Protein AF-G5Q9N9-F1 (afdb_monomer_lite)

Secondary structure (DSSP, 8-state):
---HHHHTPPPHHHHHTS-HHHHHHHHTTTTPPPPTTTTTSS------TTTS-HHHHHHHHHHHHHHHHHHHHHHHHHHHHHTT-

pLDDT: mean 87.31, std 10.22, range [51.28, 97.44]

Sequence (85 aa):
MENPAFENGFTQSEMAEWEPEMREKYFAGAFDVRCDVCAGDGKLSVPNVAAMSFSERRVLAARRRDERLQAADERLSRQERAMGY

Radius of gyration: 20.29 Å; chains: 1; bounding box: 43×34×47 Å

Foldseek 3Di:
DPFVCVVPDDDPVRLVPDDPVVNVCVVVCVPPDQDPQCRVPPDHDDDPPVPDDPVVVVVVVVVVVVVVVVVVVVVVVVVVVVVVD

Structure (mmCIF, N/CA/C/O backbone):
data_AF-G5Q9N9-F1
#
_entry.id   AF-G5Q9N9-F1
#
loop_
_atom_site.group_PDB
_atom_site.id
_atom_site.type_symbol
_atom_site.label_atom_id
_atom_site.label_alt_id
_atom_site.label_comp_id
_atom_site.label_asym_id
_atom_site.label_entity_id
_atom_site.label_seq_id
_atom_site.pdbx_PDB_ins_code
_atom_site.Cartn_x
_atom_site.Cartn_y
_atom_site.Cartn_z
_atom_site.occupancy
_atom_site.B_iso_or_equiv
_atom_site.auth_seq_id
_atom_site.auth_comp_id
_atom_site.auth_asym_id
_atom_site.auth_atom_id
_atom_site.pdbx_PDB_model_num
ATOM 1 N N . MET A 1 1 ? 7.579 -0.833 4.197 1.00 51.28 1 MET A N 1
ATOM 2 C CA . MET A 1 1 ? 8.114 -1.484 2.993 1.00 51.28 1 MET A CA 1
ATOM 3 C C . MET A 1 1 ? 8.003 -0.431 1.918 1.00 51.28 1 MET A C 1
ATOM 5 O O . MET A 1 1 ? 6.899 0.079 1.742 1.00 51.28 1 MET A O 1
ATOM 9 N N . GLU A 1 2 ? 9.123 0.032 1.368 1.00 55.16 2 GLU A N 1
ATOM 10 C CA . GLU A 1 2 ? 9.065 0.917 0.203 1.00 55.16 2 GLU A CA 1
ATOM 11 C C . GLU A 1 2 ? 8.479 0.119 -0.967 1.00 55.16 2 GLU A C 1
ATOM 13 O O . GLU A 1 2 ? 8.562 -1.110 -0.997 1.00 55.16 2 GLU A O 1
ATOM 18 N N . ASN A 1 3 ? 7.771 0.787 -1.879 1.00 58.75 3 ASN A N 1
ATOM 19 C CA . ASN A 1 3 ? 7.214 0.096 -3.038 1.00 58.75 3 ASN A CA 1
ATOM 20 C C . ASN A 1 3 ? 8.396 -0.457 -3.863 1.00 58.75 3 ASN A C 1
ATOM 22 O O . ASN A 1 3 ? 9.301 0.325 -4.164 1.00 58.75 3 ASN A O 1
ATOM 26 N N . PRO A 1 4 ? 8.398 -1.750 -4.252 1.00 64.62 4 PRO A N 1
ATOM 27 C CA . PRO A 1 4 ? 9.480 -2.359 -5.029 1.00 64.62 4 PRO A CA 1
ATOM 28 C C . PRO A 1 4 ? 9.864 -1.584 -6.295 1.00 64.62 4 PRO A C 1
ATOM 30 O O . PRO A 1 4 ? 11.006 -1.675 -6.739 1.00 64.62 4 PRO A O 1
ATOM 33 N N . ALA A 1 5 ? 8.937 -0.802 -6.857 1.00 63.12 5 ALA A N 1
ATOM 34 C CA . ALA A 1 5 ? 9.195 0.080 -7.991 1.00 63.12 5 ALA A CA 1
ATOM 35 C C . ALA A 1 5 ? 10.207 1.206 -7.688 1.00 63.12 5 ALA A C 1
ATOM 37 O O . ALA A 1 5 ? 10.870 1.685 -8.603 1.00 63.12 5 ALA A O 1
ATOM 38 N N . PHE A 1 6 ? 10.339 1.633 -6.427 1.00 65.50 6 PHE A N 1
ATOM 39 C CA . PHE A 1 6 ? 11.317 2.646 -6.011 1.00 65.50 6 PHE A CA 1
ATOM 40 C C . PHE A 1 6 ? 12.659 2.029 -5.609 1.00 65.50 6 PHE A C 1
ATOM 42 O O . PHE A 1 6 ? 13.695 2.625 -5.878 1.00 65.50 6 PHE A O 1
ATOM 49 N N . GLU A 1 7 ? 12.652 0.831 -5.017 1.00 68.88 7 GLU A N 1
ATOM 50 C CA . GLU A 1 7 ? 13.884 0.118 -4.644 1.00 68.88 7 GLU A CA 1
ATOM 51 C C . GLU A 1 7 ? 14.630 -0.446 -5.871 1.00 68.88 7 GLU A C 1
ATOM 53 O O . GLU A 1 7 ? 15.854 -0.528 -5.856 1.00 68.88 7 GLU A O 1
ATOM 58 N N . ASN A 1 8 ? 13.912 -0.800 -6.947 1.00 71.50 8 ASN A N 1
ATOM 59 C CA . ASN A 1 8 ? 14.473 -1.414 -8.162 1.00 71.50 8 ASN A CA 1
ATOM 60 C C . ASN A 1 8 ? 14.393 -0.501 -9.402 1.00 71.50 8 ASN A C 1
ATOM 62 O O . ASN A 1 8 ? 14.331 -0.989 -10.531 1.00 71.50 8 ASN A O 1
ATOM 66 N N . GLY A 1 9 ? 14.320 0.817 -9.206 1.00 74.31 9 GLY A N 1
ATOM 67 C CA . GLY A 1 9 ? 14.261 1.774 -10.311 1.00 74.31 9 GLY A CA 1
ATOM 68 C C . GLY A 1 9 ? 15.594 1.892 -11.057 1.00 74.31 9 GLY A C 1
ATOM 69 O O . GLY A 1 9 ? 16.658 1.804 -10.452 1.00 74.31 9 GLY A O 1
ATOM 70 N N . PHE A 1 10 ? 15.534 2.147 -12.366 1.00 84.88 10 PHE A N 1
ATOM 71 C CA . PHE A 1 10 ? 16.708 2.443 -13.192 1.00 84.88 10 P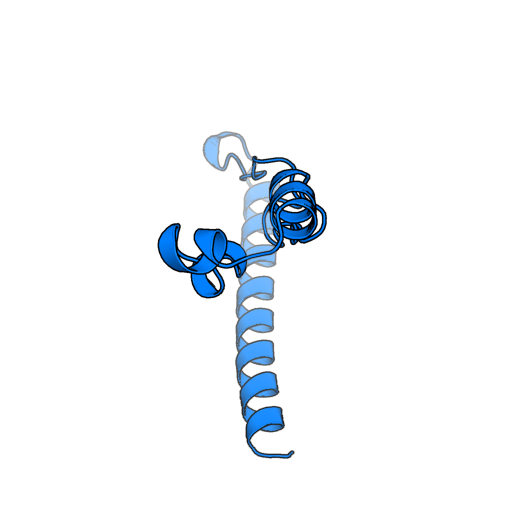HE A CA 1
ATOM 72 C C . PHE A 1 10 ? 16.860 3.952 -13.394 1.00 84.88 10 PHE A C 1
ATOM 74 O O . PHE A 1 10 ? 15.878 4.676 -13.589 1.00 84.88 10 PHE A O 1
ATOM 81 N N . THR A 1 11 ? 18.095 4.440 -13.374 1.00 86.75 11 THR A N 1
ATOM 82 C CA . THR A 1 11 ? 18.416 5.826 -13.726 1.00 86.75 11 THR A CA 1
ATOM 83 C C . THR A 1 11 ? 18.261 6.062 -15.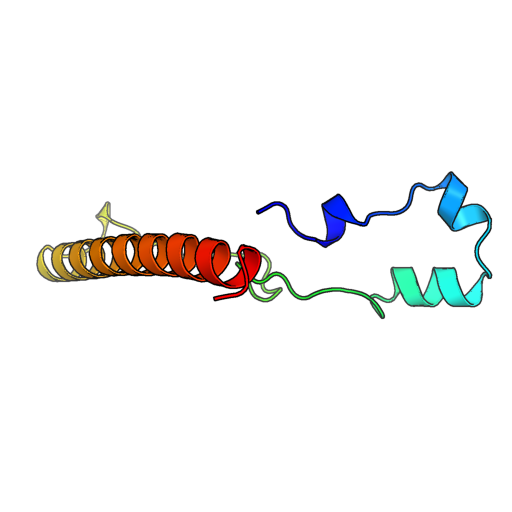228 1.00 86.75 11 THR A C 1
ATOM 85 O O . THR A 1 11 ? 18.326 5.146 -16.048 1.00 86.75 11 THR A O 1
ATOM 88 N N . GLN A 1 12 ? 18.115 7.329 -15.621 1.00 85.06 12 GLN A N 1
ATOM 89 C CA . GLN A 1 12 ? 18.001 7.692 -17.035 1.00 85.06 12 GLN A CA 1
ATOM 90 C C . GLN A 1 12 ? 19.239 7.285 -17.854 1.00 85.06 12 GLN A C 1
ATOM 92 O O . GLN A 1 12 ? 19.095 6.929 -19.020 1.00 85.06 12 GLN A O 1
ATOM 97 N N . SER A 1 13 ? 20.436 7.324 -17.258 1.00 89.88 13 SER A N 1
ATOM 98 C CA . SER A 1 13 ? 21.677 6.868 -17.894 1.00 89.88 13 SER A CA 1
ATOM 99 C C . SER A 1 13 ? 21.673 5.363 -18.146 1.00 89.88 13 SER A C 1
ATOM 101 O O . SER A 1 13 ? 21.986 4.947 -19.254 1.00 89.88 13 SER A O 1
ATOM 103 N N . GLU A 1 14 ? 21.241 4.558 -17.174 1.00 88.94 14 GLU A N 1
ATOM 104 C CA . GLU A 1 14 ? 21.158 3.097 -17.328 1.00 88.94 14 GLU A CA 1
ATOM 105 C C . GLU A 1 14 ? 20.121 2.708 -18.389 1.00 88.94 14 GLU A C 1
ATOM 107 O O . GLU A 1 14 ? 20.368 1.839 -19.219 1.00 88.94 14 GLU A O 1
ATOM 112 N N . MET A 1 15 ? 18.982 3.405 -18.427 1.00 86.88 15 MET A N 1
ATOM 113 C CA . MET A 1 15 ? 17.947 3.173 -19.441 1.00 86.88 15 MET A CA 1
ATOM 114 C C . MET A 1 15 ? 18.340 3.651 -20.845 1.00 86.88 15 MET A C 1
ATOM 116 O O . MET A 1 15 ? 17.716 3.240 -21.824 1.00 86.88 15 MET A O 1
ATOM 120 N N . ALA A 1 16 ? 19.317 4.553 -20.974 1.00 87.81 16 ALA A N 1
ATOM 121 C CA . ALA A 1 16 ? 19.787 5.031 -22.275 1.00 87.81 16 ALA A CA 1
ATOM 122 C C . ALA A 1 16 ? 20.626 3.978 -23.016 1.00 87.81 16 ALA A C 1
ATOM 124 O O . ALA A 1 16 ? 20.720 4.033 -24.240 1.00 87.81 16 ALA A O 1
ATOM 125 N N . GLU A 1 17 ? 21.196 3.021 -22.282 1.00 92.38 17 GLU A N 1
ATOM 126 C CA . GLU A 1 17 ? 21.954 1.888 -22.823 1.00 92.38 17 GLU A CA 1
ATOM 127 C C . GLU A 1 17 ? 21.045 0.735 -23.282 1.00 92.38 17 GLU A C 1
ATOM 129 O O . GLU A 1 17 ? 21.515 -0.233 -23.875 1.00 92.38 17 GLU A O 1
ATOM 134 N N . TRP A 1 18 ? 19.739 0.818 -23.010 1.00 91.81 18 TRP A N 1
ATOM 135 C CA . TRP A 1 18 ? 18.778 -0.221 -23.363 1.00 91.81 18 TRP A CA 1
ATOM 136 C C . TRP A 1 18 ? 18.369 -0.157 -24.831 1.00 91.81 18 TRP A C 1
ATOM 138 O O . TRP A 1 18 ? 18.235 0.917 -25.421 1.00 91.81 18 TRP A O 1
ATOM 148 N N . GLU A 1 19 ? 18.050 -1.325 -25.389 1.00 94.00 19 GLU A N 1
ATOM 149 C CA . GLU A 1 19 ? 17.444 -1.412 -26.714 1.00 94.00 19 GLU A CA 1
ATOM 150 C C . GLU A 1 19 ? 16.123 -0.614 -26.767 1.00 94.00 19 GLU A C 1
ATOM 152 O O . GLU A 1 19 ? 15.310 -0.704 -25.833 1.00 94.00 19 GLU A O 1
ATOM 157 N N . PRO A 1 20 ? 15.851 0.141 -27.851 1.00 91.38 20 PRO A N 1
ATOM 158 C CA . PRO A 1 20 ? 14.686 1.025 -27.938 1.00 91.38 20 PRO A CA 1
ATOM 159 C C . PRO A 1 20 ? 13.349 0.331 -27.649 1.00 91.38 20 PRO A C 1
ATOM 161 O O . PRO A 1 20 ? 12.507 0.886 -26.945 1.00 91.38 20 PRO A O 1
ATOM 164 N N . GLU A 1 21 ? 13.179 -0.900 -28.134 1.00 92.19 21 GLU A N 1
ATOM 165 C CA . GLU A 1 21 ? 11.973 -1.715 -27.933 1.00 92.19 21 GLU A CA 1
ATOM 166 C C . GLU A 1 21 ? 11.767 -2.108 -26.465 1.00 92.19 21 GLU A C 1
ATOM 168 O O . GLU A 1 21 ? 10.641 -2.196 -25.974 1.00 92.19 21 GLU A O 1
ATOM 173 N N . MET A 1 22 ? 12.858 -2.364 -25.743 1.00 90.44 22 MET A N 1
ATOM 174 C CA . MET A 1 22 ? 12.812 -2.726 -24.328 1.00 90.44 22 MET A CA 1
ATOM 175 C C . MET A 1 22 ? 12.443 -1.505 -23.484 1.00 90.44 22 MET A C 1
ATOM 177 O O . MET A 1 22 ? 11.597 -1.598 -22.591 1.00 90.44 22 MET A O 1
ATOM 181 N N . ARG A 1 23 ? 12.993 -0.340 -23.840 1.00 89.56 23 ARG A N 1
ATOM 182 C CA . ARG A 1 23 ? 12.622 0.940 -23.236 1.00 89.56 23 ARG A CA 1
ATOM 183 C C . ARG A 1 23 ? 11.147 1.274 -23.472 1.00 89.56 23 ARG A C 1
ATOM 185 O O . ARG A 1 23 ? 10.467 1.707 -22.547 1.00 89.56 23 ARG A O 1
ATOM 192 N N . GLU A 1 24 ? 10.636 1.040 -24.678 1.00 91.31 24 GLU A N 1
ATOM 193 C CA . GLU A 1 24 ? 9.215 1.229 -24.995 1.00 91.31 24 GLU A CA 1
ATOM 194 C C . GLU A 1 24 ? 8.316 0.305 -24.162 1.00 91.31 24 GLU A C 1
ATOM 196 O O . GLU A 1 24 ? 7.370 0.778 -23.534 1.00 91.31 24 GLU A O 1
ATOM 201 N N . LYS A 1 25 ? 8.648 -0.991 -24.070 1.00 90.31 25 LYS A N 1
ATOM 202 C CA . LYS A 1 25 ? 7.910 -1.954 -23.232 1.00 90.31 25 LYS A CA 1
ATOM 203 C C . LYS A 1 25 ? 7.884 -1.553 -21.759 1.00 90.31 25 LYS A C 1
ATOM 205 O O . LYS A 1 25 ? 6.860 -1.729 -21.102 1.00 90.31 25 LYS A O 1
ATOM 210 N N . TYR A 1 26 ? 8.989 -1.009 -21.251 1.00 87.50 26 TYR A N 1
ATOM 211 C CA . TYR A 1 26 ? 9.064 -0.509 -19.883 1.00 87.50 26 TYR A CA 1
ATOM 212 C C . TYR A 1 26 ? 8.075 0.631 -19.6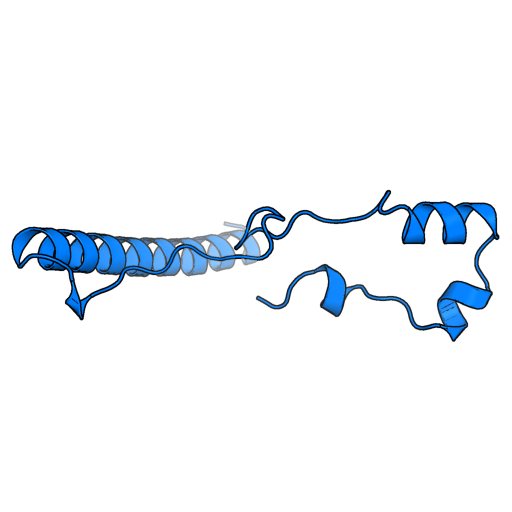37 1.00 87.50 26 TYR A C 1
ATOM 214 O O . TYR A 1 26 ? 7.252 0.536 -18.733 1.00 87.50 26 TYR A O 1
ATOM 222 N N . PHE A 1 27 ? 8.072 1.662 -20.487 1.00 88.12 27 PHE A N 1
ATOM 223 C CA . PHE A 1 27 ? 7.128 2.779 -20.352 1.00 88.12 27 PHE A CA 1
ATOM 224 C C . PHE A 1 27 ? 5.676 2.414 -20.682 1.00 88.12 27 PHE A C 1
ATOM 226 O O . PHE A 1 27 ? 4.760 3.087 -20.217 1.00 88.12 27 PHE A O 1
ATOM 233 N N . ALA A 1 28 ? 5.453 1.345 -21.447 1.00 92.25 28 ALA A N 1
ATOM 234 C CA . ALA A 1 28 ? 4.127 0.776 -21.669 1.00 92.25 28 ALA A CA 1
ATOM 235 C C . ALA A 1 28 ? 3.582 0.001 -20.449 1.00 92.25 28 ALA A C 1
ATOM 237 O O . ALA A 1 28 ? 2.455 -0.491 -20.503 1.00 92.25 28 ALA A O 1
ATOM 238 N N . GLY A 1 29 ? 4.365 -0.129 -19.372 1.00 87.88 29 GLY A N 1
ATOM 239 C CA . GLY A 1 29 ? 3.957 -0.787 -18.132 1.00 87.88 29 GLY A CA 1
ATOM 240 C C . GLY A 1 29 ? 4.060 -2.313 -18.165 1.00 87.88 29 GLY A C 1
ATOM 241 O O . GLY A 1 29 ? 3.467 -2.992 -17.331 1.00 87.88 29 GLY A O 1
ATOM 242 N N . ALA A 1 30 ? 4.822 -2.892 -19.104 1.00 88.50 30 ALA A N 1
ATOM 243 C CA . ALA A 1 30 ? 4.979 -4.350 -19.207 1.00 88.50 30 ALA A CA 1
ATOM 244 C C . ALA A 1 30 ? 5.627 -4.988 -17.961 1.00 88.50 30 ALA A C 1
ATOM 246 O O . ALA A 1 30 ? 5.512 -6.197 -17.757 1.00 88.50 30 ALA A O 1
ATOM 247 N N . PHE A 1 31 ? 6.300 -4.178 -17.141 1.00 84.44 31 PHE A N 1
ATOM 248 C CA . PHE A 1 31 ? 6.956 -4.587 -15.898 1.00 84.44 31 PHE A CA 1
ATOM 249 C C . PHE A 1 31 ? 6.327 -3.938 -14.656 1.00 84.44 31 PHE A C 1
ATOM 251 O O . PHE A 1 31 ? 6.897 -4.029 -13.569 1.00 84.44 31 PHE A O 1
ATOM 258 N N . ASP A 1 32 ? 5.166 -3.290 -14.795 1.00 85.00 32 ASP A N 1
ATOM 259 C CA . ASP A 1 32 ? 4.504 -2.635 -13.671 1.00 85.00 32 ASP A CA 1
ATOM 260 C C . ASP A 1 32 ? 4.075 -3.672 -12.631 1.00 85.00 32 ASP A C 1
ATOM 262 O O . ASP A 1 32 ? 3.281 -4.582 -12.891 1.00 85.00 32 ASP A O 1
ATOM 266 N N . VAL A 1 33 ? 4.577 -3.511 -11.409 1.00 82.50 33 VAL A N 1
ATOM 267 C CA . VAL A 1 33 ? 4.135 -4.305 -10.265 1.00 82.50 33 VAL A CA 1
ATOM 268 C C . VAL A 1 33 ? 2.952 -3.602 -9.618 1.00 82.50 33 VAL A C 1
ATOM 270 O O . VAL A 1 33 ? 3.032 -2.449 -9.190 1.00 82.50 33 VAL A O 1
ATOM 273 N N . ARG A 1 34 ? 1.828 -4.315 -9.524 1.00 83.69 34 ARG A N 1
ATOM 274 C CA . ARG A 1 34 ? 0.629 -3.797 -8.866 1.00 83.69 34 ARG A CA 1
ATOM 275 C C . ARG A 1 34 ? 0.941 -3.521 -7.395 1.00 83.69 34 ARG A C 1
ATOM 277 O O . ARG A 1 34 ? 1.370 -4.420 -6.679 1.00 83.69 34 ARG A O 1
ATOM 284 N N . CYS A 1 35 ? 0.691 -2.290 -6.947 1.00 81.69 35 CYS A N 1
ATOM 285 C CA . CYS A 1 35 ? 0.867 -1.919 -5.544 1.00 81.69 35 CYS A CA 1
ATOM 286 C C . CYS A 1 35 ? 0.042 -2.850 -4.643 1.00 81.69 35 CYS A C 1
ATOM 288 O O . CYS A 1 35 ? -1.160 -3.004 -4.843 1.00 81.69 35 CYS A O 1
ATOM 290 N N . ASP A 1 36 ? 0.681 -3.437 -3.643 1.00 82.81 36 ASP A N 1
ATOM 291 C CA . ASP A 1 36 ? 0.086 -4.314 -2.633 1.00 82.81 36 ASP A CA 1
ATOM 292 C C . ASP A 1 36 ? -0.890 -3.576 -1.704 1.00 82.81 36 ASP A C 1
ATOM 294 O O . ASP A 1 36 ? -1.871 -4.154 -1.240 1.00 82.81 36 ASP A O 1
ATOM 298 N N . VAL A 1 37 ? -0.655 -2.282 -1.471 1.00 82.75 37 VAL A N 1
ATOM 299 C CA . VAL A 1 37 ? -1.470 -1.467 -0.561 1.00 82.75 37 VAL A CA 1
ATOM 300 C C . VAL A 1 37 ? -2.753 -0.953 -1.223 1.00 82.75 37 VAL A C 1
ATOM 302 O O . VAL A 1 37 ? -3.828 -1.063 -0.637 1.00 82.75 37 VAL A O 1
ATOM 305 N N . CYS A 1 38 ? -2.671 -0.387 -2.434 1.00 85.69 38 CYS A N 1
ATOM 306 C CA . CYS A 1 38 ? -3.836 0.188 -3.128 1.00 85.69 38 CYS A CA 1
ATOM 307 C C . CYS A 1 38 ? -4.369 -0.666 -4.281 1.00 85.69 38 CYS A C 1
ATOM 309 O O . CYS A 1 38 ? -5.342 -0.275 -4.919 1.00 85.69 38 CYS A O 1
ATOM 311 N N . ALA A 1 39 ? -3.722 -1.790 -4.600 1.00 86.62 39 ALA A N 1
ATOM 312 C CA . ALA A 1 39 ? -4.064 -2.623 -5.749 1.00 86.62 39 ALA A CA 1
ATOM 313 C C . ALA A 1 39 ? -4.191 -1.814 -7.055 1.00 86.62 39 ALA A C 1
ATOM 315 O O . ALA A 1 39 ? -5.058 -2.092 -7.876 1.00 86.62 39 ALA A O 1
ATOM 316 N N . GLY A 1 40 ? -3.345 -0.809 -7.278 1.00 84.94 40 GLY A N 1
ATOM 317 C CA . GLY A 1 40 ? -3.369 -0.004 -8.507 1.00 84.94 40 GLY A CA 1
ATOM 318 C C . GLY A 1 40 ? -4.540 0.980 -8.632 1.00 84.94 40 GLY A C 1
ATOM 319 O O . GLY A 1 40 ? -4.598 1.702 -9.620 1.00 84.94 40 GLY A O 1
ATOM 320 N N . ASP A 1 41 ? -5.428 1.084 -7.636 1.00 88.88 41 ASP A N 1
ATOM 321 C CA . ASP A 1 41 ? -6.538 2.051 -7.661 1.00 88.88 41 ASP A CA 1
ATOM 322 C C . ASP A 1 41 ? -6.081 3.499 -7.410 1.00 88.88 41 ASP A C 1
ATOM 324 O O . ASP A 1 41 ? -6.860 4.441 -7.567 1.00 88.88 41 ASP A O 1
ATOM 328 N N . GLY A 1 42 ? -4.842 3.696 -6.944 1.00 87.00 42 GLY A N 1
ATOM 329 C CA . GLY A 1 42 ? -4.296 5.018 -6.616 1.00 87.00 42 GLY A CA 1
ATOM 330 C C . GLY A 1 42 ? -4.928 5.677 -5.382 1.00 87.00 42 GLY A C 1
ATOM 331 O O . GLY A 1 42 ? -4.648 6.837 -5.090 1.00 87.00 42 GLY A O 1
ATOM 332 N N . LYS A 1 43 ? -5.771 4.954 -4.636 1.00 89.38 43 LYS A N 1
ATOM 333 C CA . LYS A 1 43 ? -6.469 5.442 -3.439 1.00 89.38 43 LYS A CA 1
ATOM 334 C C . LYS A 1 43 ? -6.564 4.357 -2.374 1.00 89.38 43 LYS A C 1
ATOM 336 O O . LYS A 1 43 ? -6.599 3.171 -2.686 1.00 89.38 43 LYS A O 1
ATOM 341 N N . LEU A 1 44 ? -6.640 4.778 -1.113 1.00 88.50 44 LEU A N 1
ATOM 342 C CA . LEU A 1 44 ? -6.809 3.888 0.033 1.00 88.50 44 LEU A CA 1
ATOM 343 C C . LEU A 1 44 ? -8.125 4.177 0.742 1.00 88.50 44 LEU A C 1
ATOM 345 O O . LEU A 1 44 ? -8.465 5.329 1.006 1.00 88.50 44 LEU A O 1
ATOM 349 N N . SER A 1 45 ? -8.848 3.114 1.083 1.00 87.94 45 SER A N 1
ATOM 350 C CA . SER A 1 45 ? -10.032 3.216 1.930 1.00 87.94 45 SER A CA 1
ATOM 351 C C . SER A 1 45 ? -9.603 3.362 3.387 1.00 87.94 45 SER A C 1
ATOM 353 O O . SER A 1 45 ? -9.086 2.419 3.988 1.00 87.94 45 SER A O 1
ATOM 355 N N . VAL A 1 46 ? -9.841 4.536 3.969 1.00 89.88 46 VAL A N 1
ATOM 356 C CA . VAL A 1 46 ? -9.509 4.833 5.367 1.00 89.88 46 VAL A CA 1
ATOM 357 C C . VAL A 1 46 ? -10.798 4.997 6.182 1.00 89.88 46 VAL A C 1
ATOM 359 O O . VAL A 1 46 ? -11.689 5.733 5.757 1.00 89.88 46 VAL A O 1
ATOM 362 N N . PRO A 1 47 ? -10.931 4.351 7.360 1.00 92.19 47 PRO A N 1
ATOM 363 C CA . PRO A 1 47 ? -12.114 4.513 8.201 1.00 92.19 47 P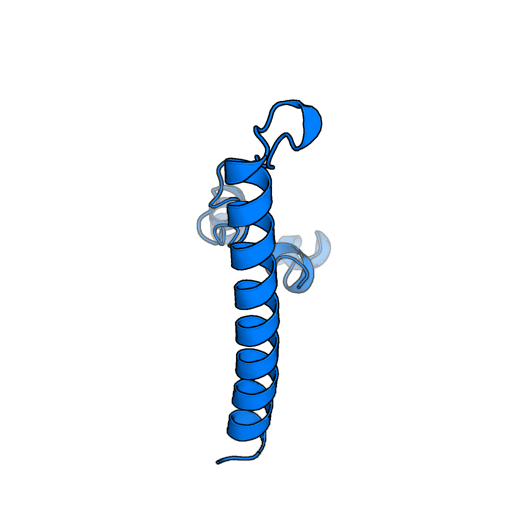RO A CA 1
ATOM 364 C C . PRO A 1 47 ? -12.291 5.954 8.697 1.00 92.19 47 PRO A C 1
ATOM 366 O O . PRO A 1 47 ? -11.396 6.514 9.335 1.00 92.19 47 PRO A O 1
ATOM 369 N N . ASN A 1 48 ? -13.476 6.531 8.486 1.00 95.38 48 ASN A N 1
ATOM 370 C CA . ASN A 1 48 ? -13.848 7.826 9.054 1.00 95.38 48 ASN A CA 1
ATOM 371 C C . ASN A 1 48 ? -14.344 7.664 10.503 1.00 95.38 48 ASN A C 1
ATOM 373 O O . ASN A 1 48 ? -15.542 7.568 10.761 1.00 95.38 48 ASN A O 1
ATOM 377 N N . VAL A 1 49 ? -13.413 7.649 11.460 1.00 94.12 49 VAL A N 1
ATOM 378 C CA . VAL A 1 49 ? -13.688 7.371 12.886 1.00 94.12 49 VAL A CA 1
ATOM 379 C C . VAL A 1 49 ? -14.716 8.326 13.510 1.00 94.12 49 VAL A C 1
ATOM 381 O O . VAL A 1 49 ? -15.464 7.915 14.403 1.00 94.12 49 VAL A O 1
ATOM 384 N N . ALA A 1 50 ? -14.772 9.576 13.038 1.00 94.19 50 ALA A N 1
ATOM 385 C CA . ALA A 1 50 ? -15.703 10.587 13.534 1.00 94.19 50 ALA A CA 1
ATOM 386 C C . ALA A 1 50 ? -17.161 10.276 13.160 1.00 94.19 50 ALA A C 1
ATOM 388 O O . ALA A 1 50 ? -18.064 10.558 13.942 1.00 94.19 50 ALA A O 1
ATOM 389 N N . ALA A 1 51 ? -17.383 9.658 11.997 1.00 95.62 51 ALA A N 1
ATOM 390 C CA . ALA A 1 51 ? -18.712 9.290 11.511 1.00 95.62 51 ALA A CA 1
ATOM 391 C C . ALA A 1 51 ? -19.182 7.905 11.993 1.00 95.62 51 ALA A C 1
ATOM 393 O O . ALA A 1 51 ? -20.354 7.572 11.848 1.00 95.62 51 ALA A O 1
ATOM 394 N N . MET A 1 52 ? -18.288 7.090 12.559 1.00 95.88 52 MET A N 1
ATOM 395 C CA . MET A 1 52 ? -18.620 5.738 13.014 1.00 95.88 52 MET A CA 1
ATOM 396 C C . MET A 1 52 ? -19.482 5.751 14.283 1.00 95.88 52 MET A C 1
ATOM 398 O O . MET A 1 52 ? -19.358 6.615 15.155 1.00 95.88 52 MET A O 1
ATOM 402 N N . SER A 1 53 ? -20.306 4.728 14.447 1.00 97.44 53 SER A N 1
ATOM 403 C CA . SER A 1 53 ? -20.968 4.405 15.709 1.00 97.44 53 SER A CA 1
ATOM 404 C C . SER A 1 53 ? -19.989 3.790 16.721 1.00 97.44 53 SER A C 1
ATOM 406 O O . SER A 1 53 ? -18.847 3.429 16.415 1.00 97.44 53 SER A O 1
ATOM 408 N N . PHE A 1 54 ? -20.426 3.655 17.976 1.00 96.06 54 PHE A N 1
ATOM 409 C CA . PHE A 1 54 ? -19.615 3.022 19.018 1.00 96.06 54 PHE A CA 1
ATOM 410 C C . PHE A 1 54 ? -19.318 1.542 18.721 1.00 96.06 54 PHE A C 1
ATOM 412 O O . PHE A 1 54 ? -18.189 1.092 18.930 1.00 96.06 54 PHE A O 1
ATOM 419 N N . SER A 1 55 ? -20.297 0.794 18.204 1.00 96.81 55 SER A N 1
ATOM 420 C CA . SER A 1 55 ? -20.129 -0.619 17.844 1.00 96.81 55 SER A CA 1
ATOM 421 C C . SER A 1 55 ? -19.119 -0.790 16.710 1.00 96.81 55 SER A C 1
ATOM 423 O O . SER A 1 55 ? -18.199 -1.597 16.835 1.00 96.81 55 SER A O 1
ATOM 425 N N . GLU A 1 56 ? -19.214 0.016 15.653 1.00 95.88 56 GLU A N 1
ATOM 426 C CA . GLU A 1 56 ? -18.266 -0.020 14.532 1.00 95.88 56 GLU A CA 1
ATOM 427 C C . GLU A 1 56 ? -16.846 0.337 14.980 1.00 95.88 56 GLU A C 1
ATOM 429 O O . GLU A 1 56 ? -15.884 -0.325 14.587 1.00 95.88 56 GLU A O 1
ATOM 434 N N . ARG A 1 57 ? -16.690 1.341 15.858 1.00 96.38 57 ARG A N 1
ATOM 435 C CA . ARG A 1 57 ? -15.379 1.668 16.445 1.00 96.38 57 ARG A CA 1
ATOM 436 C C . ARG A 1 57 ? -14.796 0.492 17.219 1.00 96.38 57 ARG A C 1
ATOM 438 O O . ARG A 1 57 ? -13.595 0.237 17.129 1.00 96.38 57 ARG A O 1
ATOM 445 N N . ARG A 1 58 ? -15.629 -0.236 17.963 1.00 97.19 58 ARG A N 1
ATOM 446 C CA . ARG A 1 58 ? -15.195 -1.407 18.729 1.00 97.19 58 ARG A CA 1
ATOM 447 C C . ARG A 1 58 ? -14.740 -2.547 17.810 1.00 97.19 58 ARG A C 1
ATOM 449 O O . ARG A 1 58 ? -13.715 -3.164 18.090 1.00 97.19 58 ARG A O 1
ATOM 456 N N . VAL A 1 59 ? -15.447 -2.780 16.703 1.00 96.50 59 VAL A N 1
ATOM 457 C CA . VAL A 1 59 ? -15.045 -3.755 15.672 1.00 96.50 59 VAL A CA 1
ATOM 458 C C . VAL A 1 59 ? -13.718 -3.351 15.027 1.00 96.50 59 VAL A C 1
ATOM 460 O O . VAL A 1 59 ? -12.808 -4.172 14.935 1.00 96.50 59 VAL A O 1
ATOM 463 N N . LEU A 1 60 ? -13.557 -2.077 14.655 1.00 94.94 60 LEU A N 1
ATOM 464 C CA . LEU A 1 60 ? -12.302 -1.570 14.090 1.00 94.94 60 LEU A CA 1
ATOM 465 C C . LEU A 1 60 ? -11.126 -1.720 15.066 1.00 94.94 60 LEU A C 1
ATOM 467 O O . LEU A 1 60 ? -10.024 -2.081 14.655 1.00 94.94 60 LEU A O 1
ATOM 471 N N . ALA A 1 61 ? -11.346 -1.460 16.356 1.00 96.12 61 ALA A N 1
ATOM 472 C CA . ALA A 1 61 ? -10.322 -1.631 17.381 1.00 96.12 61 ALA A CA 1
ATOM 473 C C . ALA A 1 61 ? -9.906 -3.102 17.554 1.00 96.12 61 ALA A C 1
ATOM 475 O O . ALA A 1 61 ? -8.713 -3.374 17.698 1.00 96.12 61 ALA A O 1
ATOM 476 N N . ALA A 1 62 ? -10.865 -4.035 17.511 1.00 96.94 62 ALA A N 1
ATOM 477 C CA . ALA A 1 62 ? -10.589 -5.471 17.548 1.00 96.94 62 ALA A CA 1
ATOM 478 C C . ALA A 1 62 ? -9.774 -5.906 16.322 1.00 96.94 62 ALA A C 1
ATOM 480 O O . ALA A 1 62 ? -8.680 -6.436 16.482 1.00 96.94 62 ALA A O 1
ATOM 481 N N . ARG A 1 63 ? -10.220 -5.537 15.114 1.00 94.94 63 ARG A N 1
ATOM 482 C CA . ARG A 1 63 ? -9.500 -5.823 13.865 1.00 94.94 63 ARG A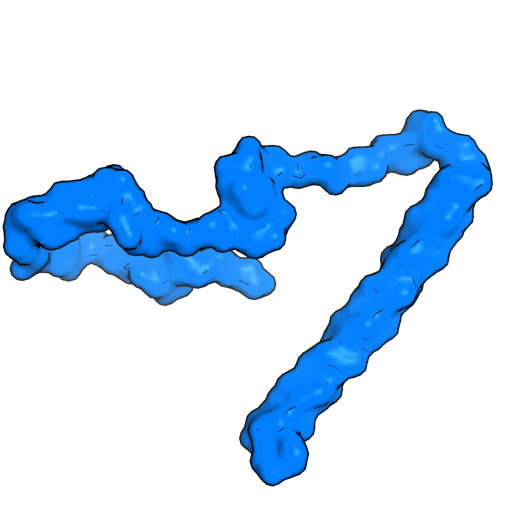 CA 1
ATOM 483 C C . ARG A 1 63 ? -8.051 -5.322 13.901 1.00 94.94 63 ARG A C 1
ATOM 485 O O . ARG A 1 63 ? -7.132 -6.082 13.631 1.00 94.94 63 ARG A O 1
ATOM 492 N N . ARG A 1 64 ? -7.825 -4.067 14.311 1.00 94.75 64 ARG A N 1
ATOM 493 C CA . ARG A 1 64 ? -6.467 -3.497 14.438 1.00 94.75 64 ARG A CA 1
ATOM 494 C C . ARG A 1 64 ? -5.608 -4.208 15.485 1.00 94.75 64 ARG A C 1
ATOM 496 O O . ARG A 1 64 ? -4.382 -4.146 15.425 1.00 94.75 64 ARG A O 1
ATOM 503 N N . ARG A 1 65 ? -6.216 -4.819 16.506 1.00 96.44 65 ARG A N 1
ATOM 504 C CA . ARG A 1 65 ? -5.488 -5.635 17.486 1.00 96.44 65 ARG A CA 1
ATOM 505 C C . ARG A 1 65 ? -5.027 -6.941 16.847 1.00 96.44 65 ARG A C 1
ATOM 507 O O . ARG A 1 65 ? -3.854 -7.266 17.001 1.00 96.44 65 ARG A O 1
ATOM 514 N N . ASP A 1 66 ? -5.908 -7.609 16.117 1.00 95.56 66 ASP A N 1
ATOM 515 C CA . ASP A 1 66 ? -5.607 -8.874 15.446 1.00 95.56 66 ASP A CA 1
ATOM 516 C C . ASP A 1 66 ? -4.540 -8.682 14.359 1.00 95.56 66 ASP A C 1
ATOM 518 O O . ASP A 1 66 ? -3.558 -9.417 14.335 1.00 95.56 66 ASP A O 1
ATOM 522 N N . GLU A 1 67 ? -4.641 -7.614 13.560 1.00 92.19 67 GLU A N 1
ATOM 523 C CA . GLU A 1 67 ? -3.630 -7.242 12.553 1.00 92.19 67 GLU A CA 1
ATOM 524 C C . GLU A 1 67 ? -2.236 -7.044 13.178 1.00 92.19 67 GLU A C 1
ATOM 526 O O . GLU A 1 67 ? -1.225 -7.455 12.610 1.00 92.19 67 GLU A O 1
ATOM 531 N N . ARG A 1 68 ? -2.146 -6.459 14.383 1.00 94.19 68 ARG A N 1
ATOM 532 C CA . ARG A 1 68 ? -0.858 -6.308 15.087 1.00 94.19 68 ARG A CA 1
ATOM 533 C C . ARG A 1 68 ? -0.280 -7.638 15.560 1.00 94.19 68 ARG A C 1
ATOM 535 O O . ARG A 1 68 ? 0.943 -7.781 15.562 1.00 94.19 68 ARG A O 1
ATOM 542 N N . LEU A 1 69 ? -1.135 -8.565 15.988 1.00 95.62 69 LEU A N 1
ATOM 543 C CA . LEU A 1 69 ? -0.717 -9.902 16.409 1.00 95.62 69 LEU A CA 1
ATOM 544 C C . LEU A 1 69 ? -0.228 -10.711 15.206 1.00 95.62 69 LEU A C 1
ATOM 546 O O . LEU A 1 69 ? 0.876 -11.242 15.257 1.00 95.62 69 LEU A O 1
ATOM 550 N N . GLN A 1 70 ? -0.983 -10.705 14.105 1.00 93.06 70 GLN A N 1
ATOM 551 C CA . GLN A 1 70 ? -0.584 -11.341 12.846 1.00 93.06 70 GLN A CA 1
ATOM 552 C C . GLN A 1 70 ? 0.741 -10.777 12.331 1.00 93.06 70 GLN A C 1
ATOM 554 O O . GLN A 1 70 ? 1.665 -11.529 12.049 1.00 93.06 70 GLN A O 1
ATOM 559 N N . ALA A 1 71 ? 0.904 -9.452 12.319 1.00 90.69 71 ALA A N 1
ATOM 560 C CA . ALA A 1 71 ? 2.160 -8.842 11.894 1.00 90.69 71 ALA A CA 1
ATOM 561 C C . ALA A 1 71 ? 3.350 -9.231 12.793 1.00 90.69 71 ALA A C 1
ATOM 563 O O . ALA A 1 71 ? 4.490 -9.235 12.331 1.00 90.69 71 ALA A O 1
ATOM 564 N N . ALA A 1 72 ? 3.125 -9.499 14.085 1.00 92.62 72 ALA A N 1
ATOM 565 C CA . ALA A 1 72 ? 4.170 -9.995 14.981 1.00 92.62 72 ALA A CA 1
ATOM 566 C C . ALA A 1 72 ? 4.546 -11.447 14.667 1.00 92.62 72 ALA A C 1
ATOM 568 O O . ALA A 1 72 ? 5.735 -11.747 14.571 1.00 92.62 72 ALA A O 1
ATOM 569 N N . ASP A 1 73 ? 3.547 -12.294 14.437 1.00 93.62 73 ASP A N 1
ATOM 570 C CA . ASP A 1 73 ? 3.721 -13.693 14.045 1.00 93.62 73 ASP A CA 1
ATOM 571 C C . ASP A 1 73 ? 4.453 -13.828 12.700 1.00 93.62 73 ASP A C 1
ATOM 573 O O . ASP A 1 73 ? 5.434 -14.556 12.580 1.00 93.62 73 ASP A O 1
ATOM 577 N N . GLU A 1 74 ? 4.089 -13.016 11.707 1.00 92.25 74 GLU A N 1
ATOM 578 C CA . GLU A 1 74 ? 4.769 -12.973 10.408 1.00 92.25 74 GLU A CA 1
ATOM 579 C C . GLU A 1 74 ? 6.226 -12.503 10.502 1.00 92.25 74 GLU A C 1
ATOM 581 O O . GLU A 1 74 ? 7.070 -12.889 9.688 1.00 92.25 74 GLU A O 1
ATOM 586 N N . ARG A 1 75 ? 6.547 -11.614 11.453 1.00 89.31 75 ARG A N 1
ATOM 587 C CA . ARG A 1 75 ? 7.940 -11.212 11.703 1.00 89.31 75 ARG A CA 1
ATOM 588 C C . ARG A 1 75 ? 8.737 -12.373 12.286 1.00 89.31 75 ARG A C 1
ATOM 590 O O . ARG A 1 75 ? 9.835 -12.624 11.799 1.00 89.31 75 ARG A O 1
ATOM 597 N N . LEU A 1 76 ? 8.170 -13.085 13.261 1.00 92.69 76 LEU A N 1
ATOM 598 C CA . LEU A 1 76 ? 8.797 -14.263 13.858 1.00 92.69 76 LEU A CA 1
ATOM 599 C C . LEU A 1 76 ? 8.989 -15.371 12.814 1.00 92.69 76 LEU A C 1
ATOM 601 O O . LEU A 1 76 ? 10.112 -15.809 12.592 1.00 92.69 76 LEU A O 1
ATOM 605 N N . SER A 1 77 ? 7.932 -15.715 12.076 1.00 91.81 77 SER A N 1
ATOM 606 C CA . SER A 1 77 ? 7.960 -16.718 11.002 1.00 91.81 77 SER A CA 1
ATOM 607 C C . SER A 1 77 ? 9.012 -16.407 9.932 1.00 91.81 77 SER A C 1
ATOM 609 O O . SER A 1 77 ? 9.687 -17.303 9.432 1.00 91.81 77 SER A O 1
ATOM 611 N N . ARG A 1 78 ? 9.178 -15.132 9.547 1.00 90.19 78 ARG A N 1
ATOM 612 C CA . ARG A 1 78 ? 10.241 -14.733 8.607 1.00 90.19 78 ARG A CA 1
ATOM 613 C C . ARG A 1 78 ? 11.633 -14.944 9.189 1.00 90.19 78 ARG A C 1
ATOM 615 O O . ARG A 1 78 ? 12.523 -15.364 8.457 1.00 90.19 78 ARG A O 1
ATOM 622 N N . GLN A 1 79 ? 11.817 -14.654 10.474 1.00 88.88 79 GLN A N 1
ATOM 623 C CA . GLN A 1 79 ? 13.089 -14.862 11.156 1.00 88.88 79 GLN A CA 1
ATOM 624 C C . GLN A 1 79 ? 13.430 -16.354 11.269 1.00 88.88 79 GLN A C 1
ATOM 626 O O . GLN A 1 79 ? 14.569 -16.726 11.003 1.00 88.88 79 GLN A O 1
ATOM 631 N N . GLU A 1 80 ? 12.455 -17.203 11.597 1.00 91.56 80 GLU A N 1
ATOM 632 C CA . GLU A 1 80 ? 12.628 -18.662 11.665 1.00 91.56 80 GLU A CA 1
ATOM 633 C C . GLU A 1 80 ? 13.033 -19.243 10.305 1.00 91.56 80 GLU A C 1
ATOM 635 O O . GLU A 1 80 ? 14.070 -19.901 10.204 1.00 91.56 80 GLU A O 1
ATOM 640 N N . ARG A 1 81 ? 12.317 -18.868 9.234 1.00 89.56 81 ARG A N 1
ATOM 641 C CA . ARG A 1 81 ? 12.658 -19.277 7.860 1.00 89.56 81 ARG A CA 1
ATOM 642 C C . ARG A 1 81 ? 14.050 -18.810 7.437 1.00 89.56 81 ARG A C 1
ATOM 644 O O . ARG A 1 81 ? 14.760 -19.541 6.754 1.00 89.56 81 ARG A O 1
ATOM 651 N N . ALA A 1 82 ? 14.456 -17.601 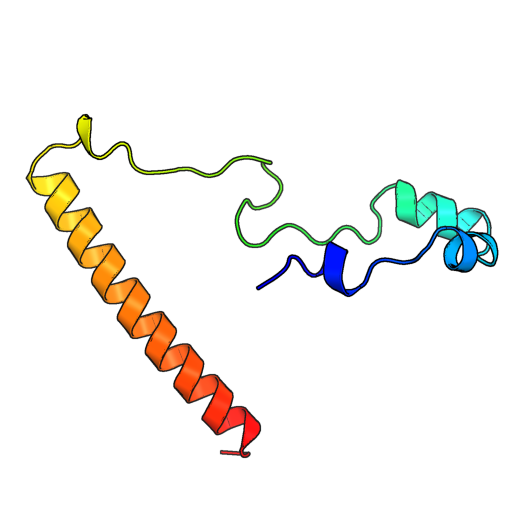7.831 1.00 86.94 82 ALA A N 1
ATOM 652 C CA . ALA A 1 82 ? 15.794 -17.082 7.544 1.00 86.94 82 ALA A CA 1
ATOM 653 C C . ALA A 1 82 ? 16.900 -17.832 8.312 1.00 86.94 82 ALA A C 1
ATOM 655 O O . ALA A 1 82 ? 18.034 -17.895 7.843 1.00 86.94 82 ALA A O 1
ATOM 656 N N . MET A 1 83 ? 16.569 -18.419 9.466 1.00 89.25 83 MET A N 1
ATOM 657 C CA . MET A 1 83 ? 17.459 -19.256 10.280 1.00 89.25 83 MET A CA 1
ATOM 658 C C . MET A 1 83 ? 17.463 -20.733 9.842 1.00 89.25 83 MET A C 1
ATOM 660 O O . MET A 1 83 ? 18.218 -21.523 10.407 1.00 89.25 83 MET A O 1
ATOM 664 N N . GLY A 1 84 ? 16.656 -21.106 8.842 1.00 76.81 84 GLY A N 1
ATOM 665 C CA . GLY A 1 84 ? 16.603 -22.460 8.284 1.00 76.81 84 GLY A CA 1
ATOM 666 C C . GLY A 1 84 ? 15.755 -23.463 9.075 1.00 76.81 84 GLY A C 1
ATOM 667 O O . GLY A 1 84 ? 15.959 -24.664 8.897 1.00 76.81 84 GLY A O 1
ATOM 668 N N . TYR A 1 85 ? 14.842 -22.985 9.928 1.00 53.72 85 TYR A N 1
ATOM 669 C CA . TYR A 1 85 ? 13.829 -23.798 10.614 1.00 53.72 85 TYR A CA 1
ATOM 670 C C . TYR A 1 85 ? 12.468 -23.716 9.913 1.00 53.72 85 TYR A C 1
ATOM 672 O O . TYR A 1 85 ? 12.143 -22.637 9.359 1.00 53.72 85 TYR A O 1
#

Organism: NCBI:txid913242